Protein AF-A0A938CXL5-F1 (afdb_monomer)

Solvent-accessible surface area (backbone atoms only — not comparable to full-atom values): 7280 Å² total; per-residue (Å²): 131,81,61,78,85,76,65,72,59,97,60,54,90,70,43,55,80,83,65,56,67,94,61,81,55,98,81,56,63,48,76,47,76,50,76,67,51,5,21,14,41,40,36,38,56,79,85,39,66,67,54,51,52,34,50,18,67,70,42,59,32,63,78,46,82,56,85,83,32,70,27,75,25,84,62,32,38,36,35,35,74,50,91,42,31,32,41,38,37,23,76,87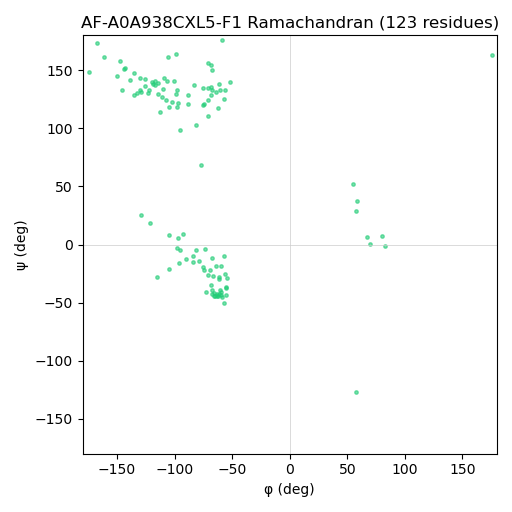,33,54,48,54,14,68,58,43,35,60,52,41,59,95,52,85,48,49,42,40,71,38,43,88,77,58,83,51,73,47,76,52,106

Secondary structure (DSSP, 8-state):
---TTS---TTGGG-HHHH--SS--TT--EEEEE---EEEEEE--TT-HHHHHHHHHHHSSPPP-STT-EEEETTEEEEEEETTEEEEEETTS--SHHHHHHHTTTSS-EEEE-TTT--EEEEE-

pLDDT: mean 91.62, std 9.17, range [53.41, 98.81]

Mean predicted aligned error: 4.8 Å

Nearest PDB structures (foldseek):
  2gah-assembly1_C  TM=8.496E-01  e=1.980E-08  Stenotrophomonas maltophilia
  3ad8-assembly1_C  TM=8.393E-01  e=3.461E-08  Corynebacterium sp. U-96
  3k8j-assembly1_A-2  TM=4.576E-01  e=1.994E+00  Treponema pallidum

Radius of gyration: 17.0 Å; Cα contacts (8 Å, |Δi|>4): 235; chains: 1; bounding box: 39×22×52 Å

Structure (mmCIF, N/CA/C/O backbone):
data_AF-A0A938CXL5-F1
#
_entry.id   AF-A0A938CXL5-F1
#
loop_
_atom_site.group_PDB
_atom_site.id
_atom_site.type_symbol
_atom_site.label_atom_id
_atom_site.label_alt_id
_atom_site.label_comp_id
_atom_site.label_asym_id
_atom_site.label_entity_id
_atom_site.label_seq_id
_atom_site.pdbx_PDB_ins_code
_atom_site.Cartn_x
_atom_site.Cartn_y
_atom_s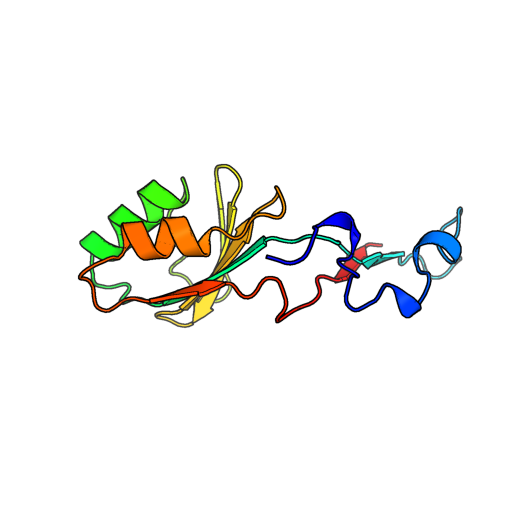ite.Cartn_z
_atom_site.occupancy
_atom_site.B_iso_or_equiv
_atom_site.auth_seq_id
_atom_site.auth_comp_id
_atom_site.auth_asym_id
_atom_site.auth_atom_id
_atom_site.pdbx_PDB_model_num
ATOM 1 N N . MET A 1 1 ? 18.037 11.661 8.132 1.00 53.41 1 MET A N 1
ATOM 2 C CA . MET A 1 1 ? 17.321 11.097 6.968 1.00 53.41 1 MET A CA 1
ATOM 3 C C . MET A 1 1 ? 18.278 11.157 5.797 1.00 53.41 1 MET A C 1
ATOM 5 O O . MET A 1 1 ? 18.948 12.172 5.695 1.00 53.41 1 MET A O 1
ATOM 9 N N . ALA A 1 2 ? 18.401 10.102 4.992 1.00 57.12 2 ALA A N 1
ATOM 10 C CA . ALA A 1 2 ? 19.292 10.131 3.831 1.00 57.12 2 ALA A CA 1
ATOM 11 C C . ALA A 1 2 ? 18.848 11.227 2.849 1.00 57.12 2 ALA A C 1
ATOM 13 O O . ALA A 1 2 ? 17.648 11.393 2.612 1.00 57.12 2 ALA A O 1
ATOM 14 N N . GLU A 1 3 ? 19.796 11.980 2.294 1.00 74.38 3 GLU A N 1
ATOM 15 C CA . GLU A 1 3 ? 19.524 12.975 1.263 1.00 74.38 3 GLU A CA 1
ATOM 16 C C . GLU A 1 3 ? 18.825 12.298 0.079 1.00 74.38 3 GLU A C 1
ATOM 18 O O . GLU A 1 3 ? 19.335 11.336 -0.493 1.00 74.38 3 GLU A O 1
ATOM 23 N N . GLY A 1 4 ? 17.651 12.801 -0.320 1.00 68.50 4 GLY A N 1
ATOM 24 C CA . GLY A 1 4 ? 16.816 12.153 -1.339 1.00 68.50 4 GLY A CA 1
ATOM 25 C C . GLY A 1 4 ? 17.486 11.982 -2.710 1.00 68.50 4 GLY A C 1
ATOM 26 O O . GLY A 1 4 ? 17.040 11.147 -3.492 1.00 68.50 4 GLY A O 1
ATOM 27 N N . TYR A 1 5 ? 18.557 12.735 -2.982 1.00 76.06 5 TYR A N 1
ATOM 28 C CA . TYR A 1 5 ? 19.390 12.607 -4.182 1.00 76.06 5 TYR A CA 1
ATOM 29 C C . TYR A 1 5 ? 20.320 11.378 -4.156 1.00 76.06 5 TYR A C 1
ATOM 31 O O . TYR A 1 5 ? 20.730 10.896 -5.205 1.00 76.06 5 TYR A O 1
ATOM 39 N N . LEU A 1 6 ? 20.631 10.834 -2.974 1.00 85.00 6 LEU A N 1
ATOM 40 C CA . LEU A 1 6 ? 21.439 9.619 -2.825 1.00 85.00 6 LEU A CA 1
ATOM 41 C C . LEU A 1 6 ? 20.612 8.333 -2.960 1.00 85.00 6 LEU A C 1
ATOM 43 O O . LEU A 1 6 ? 21.181 7.244 -3.030 1.00 85.00 6 LEU A O 1
ATOM 47 N N . ARG A 1 7 ? 19.276 8.433 -2.985 1.00 83.81 7 ARG A N 1
ATOM 48 C CA . ARG A 1 7 ? 18.397 7.265 -3.097 1.00 83.81 7 ARG A CA 1
ATOM 49 C C . ARG A 1 7 ? 18.542 6.642 -4.487 1.00 83.81 7 ARG A C 1
ATOM 51 O O . ARG A 1 7 ? 18.550 7.346 -5.493 1.00 83.81 7 ARG A O 1
ATOM 58 N N . GLN A 1 8 ? 18.638 5.321 -4.528 1.00 87.25 8 GLN A N 1
ATOM 59 C CA . GLN A 1 8 ? 18.672 4.533 -5.757 1.00 87.25 8 GLN A CA 1
ATOM 60 C C . GLN A 1 8 ? 17.462 3.604 -5.762 1.00 87.25 8 GLN A C 1
ATOM 62 O O . GLN A 1 8 ? 17.127 3.034 -4.722 1.00 87.25 8 GLN A O 1
ATOM 67 N N . SER A 1 9 ? 16.811 3.459 -6.915 1.00 87.62 9 SER A N 1
ATOM 68 C CA . SER A 1 9 ? 15.749 2.469 -7.065 1.00 87.62 9 SER A CA 1
ATOM 69 C C . SER A 1 9 ? 16.333 1.047 -7.002 1.00 87.62 9 SER A C 1
ATOM 71 O O . SER A 1 9 ? 17.509 0.849 -7.338 1.00 87.62 9 SER A O 1
ATOM 73 N N . PRO A 1 10 ? 15.546 0.027 -6.606 1.00 88.75 10 PRO A N 1
ATOM 74 C CA . PRO A 1 10 ? 16.015 -1.358 -6.575 1.00 88.75 10 PRO A CA 1
ATOM 75 C C . PRO A 1 10 ? 16.554 -1.866 -7.922 1.00 88.75 10 PRO A C 1
ATOM 77 O O . PRO A 1 10 ? 17.385 -2.774 -7.939 1.00 88.75 10 PRO A O 1
ATOM 80 N N . LEU A 1 11 ? 16.110 -1.288 -9.047 1.00 90.69 11 LEU A N 1
ATOM 81 C CA . LEU A 1 11 ? 16.549 -1.666 -10.395 1.00 90.69 11 LEU A CA 1
ATOM 82 C C . LEU A 1 11 ? 17.516 -0.662 -11.041 1.00 90.69 11 LEU A C 1
ATOM 84 O O . LEU A 1 11 ? 17.869 -0.834 -12.211 1.00 90.69 11 LEU A O 1
ATOM 88 N N . ALA A 1 12 ? 18.004 0.341 -10.302 1.00 89.56 12 ALA A N 1
ATOM 89 C CA . ALA A 1 12 ? 18.889 1.379 -10.836 1.00 89.56 12 ALA A CA 1
ATOM 90 C C . ALA A 1 12 ? 20.147 0.803 -11.516 1.00 89.56 12 ALA A C 1
ATOM 92 O O . ALA A 1 12 ? 20.562 1.275 -12.577 1.00 89.56 12 ALA A O 1
ATOM 93 N N . SER A 1 13 ? 20.709 -0.280 -10.967 1.00 90.62 13 SER A N 1
ATOM 94 C CA . SER A 1 13 ? 21.901 -0.956 -11.503 1.00 90.62 13 SER A CA 1
ATOM 95 C C . SER A 1 13 ? 21.698 -1.584 -12.887 1.00 90.62 13 SER A C 1
ATOM 97 O O . SER A 1 13 ? 22.672 -1.844 -13.594 1.00 90.62 13 SER A O 1
ATOM 99 N N . LEU A 1 14 ? 20.451 -1.806 -13.312 1.00 89.31 14 LEU A N 1
ATOM 100 C CA . LEU A 1 14 ? 20.143 -2.349 -14.634 1.00 89.31 14 LEU A CA 1
ATOM 101 C C . LEU A 1 14 ? 20.224 -1.291 -15.741 1.00 89.31 14 LEU A C 1
ATOM 103 O O . LEU A 1 14 ? 20.238 -1.656 -16.919 1.00 89.31 14 LEU A O 1
ATOM 107 N N . GLY A 1 15 ? 20.270 0.001 -15.393 1.00 87.06 15 GLY A N 1
ATOM 108 C CA . GLY A 1 15 ? 20.338 1.092 -16.366 1.00 87.06 15 GLY A CA 1
ATOM 109 C C . GLY A 1 15 ? 19.160 1.083 -17.343 1.00 87.06 15 GLY A C 1
ATOM 110 O O . GLY A 1 15 ? 19.350 1.335 -18.531 1.00 87.06 15 GLY A O 1
ATOM 111 N N . LEU A 1 16 ? 17.951 0.748 -16.866 1.00 85.25 16 LEU A N 1
ATOM 112 C CA . LEU A 1 16 ? 16.778 0.506 -17.719 1.00 85.25 16 LEU A CA 1
ATOM 113 C C . LEU A 1 16 ? 16.461 1.686 -18.645 1.00 85.25 16 LEU A C 1
ATOM 115 O O . LEU A 1 16 ? 16.124 1.464 -19.802 1.00 85.25 16 LEU A O 1
ATOM 119 N N . ALA A 1 17 ? 16.648 2.925 -18.184 1.00 80.19 17 ALA A N 1
ATOM 120 C CA . ALA A 1 17 ? 16.468 4.118 -19.012 1.00 80.19 17 ALA A CA 1
ATOM 121 C C . ALA A 1 17 ? 17.412 4.149 -20.230 1.00 80.19 17 ALA A C 1
ATOM 123 O O . ALA A 1 17 ? 16.988 4.506 -21.323 1.00 80.19 17 ALA A O 1
ATOM 124 N N . ALA A 1 18 ? 18.668 3.718 -20.070 1.00 81.56 18 ALA A N 1
ATOM 125 C CA . ALA A 1 18 ? 19.6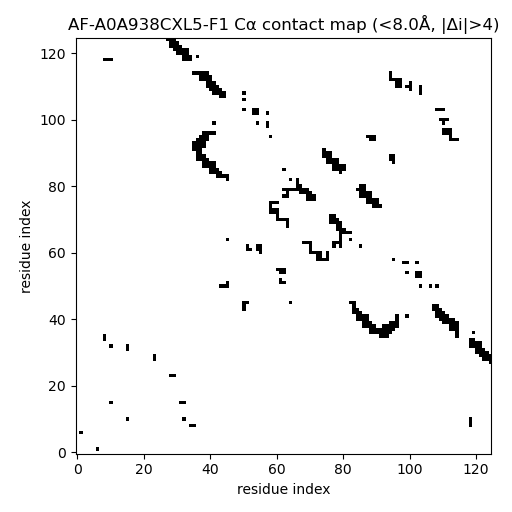36 3.631 -21.167 1.00 81.56 18 ALA A CA 1
ATOM 126 C C . ALA A 1 18 ? 19.375 2.434 -22.100 1.00 81.56 18 ALA A C 1
ATOM 128 O O . ALA A 1 18 ? 19.858 2.411 -23.228 1.00 81.56 18 ALA A O 1
ATOM 129 N N . ARG A 1 19 ? 18.623 1.432 -21.627 1.00 80.06 19 ARG A N 1
ATOM 130 C CA . ARG A 1 19 ? 18.214 0.248 -22.399 1.00 80.06 19 ARG A CA 1
ATOM 131 C C . ARG A 1 19 ? 16.825 0.385 -23.021 1.00 80.06 19 ARG A C 1
ATOM 133 O O . ARG A 1 19 ? 16.396 -0.527 -23.724 1.00 80.06 19 ARG A O 1
ATOM 140 N N . ALA A 1 20 ? 16.112 1.474 -22.742 1.00 77.56 20 ALA A N 1
ATOM 141 C CA . ALA A 1 20 ? 14.789 1.708 -23.290 1.00 77.56 20 ALA A CA 1
ATOM 142 C C . ALA A 1 20 ? 14.891 1.803 -24.819 1.00 77.56 20 ALA A C 1
ATOM 144 O O . ALA A 1 20 ? 15.564 2.682 -25.356 1.00 77.56 20 ALA A O 1
ATOM 145 N N . ALA A 1 21 ? 14.243 0.876 -25.522 1.00 71.12 21 ALA A N 1
ATOM 146 C CA . ALA A 1 21 ? 14.158 0.936 -26.973 1.00 71.12 21 ALA A CA 1
ATOM 147 C C . ALA A 1 21 ? 13.227 2.088 -27.383 1.00 71.12 21 ALA A C 1
ATOM 149 O O . ALA A 1 21 ? 12.140 2.239 -26.822 1.00 71.12 21 ALA A O 1
ATOM 150 N N . ALA A 1 22 ? 13.648 2.888 -28.367 1.00 67.44 22 ALA A N 1
ATOM 151 C CA . ALA A 1 22 ? 12.823 3.960 -28.929 1.00 67.44 22 ALA A CA 1
ATOM 152 C C . ALA A 1 22 ? 11.593 3.415 -29.682 1.00 67.44 22 ALA A C 1
ATOM 154 O O . ALA A 1 22 ? 10.559 4.077 -29.733 1.00 67.44 22 ALA A O 1
ATOM 155 N N . GLU A 1 23 ? 11.693 2.195 -30.217 1.00 67.56 23 GLU A N 1
ATOM 156 C CA . GLU A 1 23 ? 10.613 1.492 -30.907 1.00 67.56 23 GLU A CA 1
ATOM 157 C C . GLU A 1 23 ? 10.281 0.175 -30.199 1.00 67.56 23 GLU A C 1
ATOM 159 O O . GLU A 1 23 ? 11.165 -0.556 -29.742 1.00 67.56 23 GLU A O 1
ATOM 164 N N . VAL A 1 24 ? 8.985 -0.141 -30.115 1.00 68.81 24 VAL A N 1
ATOM 165 C CA . VAL A 1 24 ? 8.517 -1.442 -29.632 1.00 68.81 24 VAL A CA 1
ATOM 166 C C . VAL A 1 24 ? 8.853 -2.464 -30.710 1.00 68.81 24 VAL A C 1
ATOM 168 O O . VAL A 1 24 ? 8.278 -2.437 -31.795 1.00 68.81 24 VAL A O 1
ATOM 171 N N . GLY A 1 25 ? 9.812 -3.344 -30.424 1.00 70.25 25 GLY A N 1
ATOM 172 C CA . GLY A 1 25 ? 10.142 -4.450 -31.320 1.00 70.25 25 GLY A CA 1
ATOM 173 C C . GLY A 1 25 ? 8.941 -5.371 -31.568 1.00 70.25 25 GLY A C 1
ATOM 174 O O . GLY A 1 25 ? 7.886 -5.246 -30.946 1.00 70.25 25 GLY A O 1
ATOM 175 N N . SER A 1 26 ? 9.117 -6.369 -32.432 1.00 82.38 26 SER A N 1
ATOM 176 C CA . SER A 1 26 ? 8.059 -7.314 -32.839 1.00 82.38 26 SER A CA 1
ATOM 177 C C . SER A 1 26 ? 7.390 -8.098 -31.697 1.00 82.38 26 SER A C 1
ATOM 179 O O . SER A 1 26 ? 6.372 -8.743 -31.925 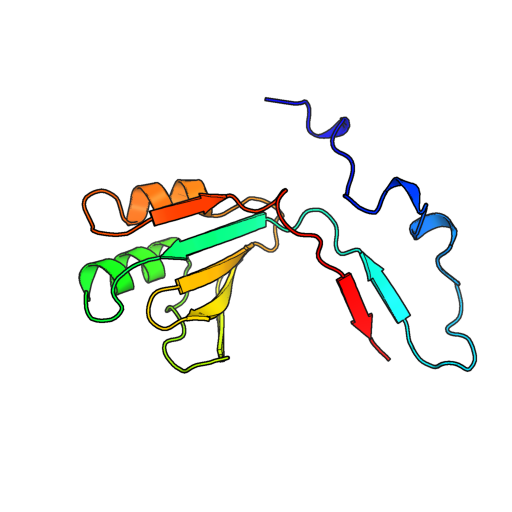1.00 82.38 26 SER A O 1
ATOM 181 N N . ALA A 1 27 ? 7.924 -8.038 -30.474 1.00 84.31 27 ALA A N 1
ATOM 182 C CA . ALA A 1 27 ? 7.325 -8.624 -29.279 1.00 84.31 27 ALA A CA 1
ATOM 183 C C . ALA A 1 27 ? 6.035 -7.921 -28.805 1.00 84.31 27 ALA A C 1
ATOM 185 O O . ALA A 1 27 ? 5.275 -8.531 -28.061 1.00 84.31 27 ALA A O 1
ATOM 186 N N . GLY A 1 28 ? 5.796 -6.653 -29.171 1.00 87.31 28 GLY A N 1
ATOM 187 C CA . GLY A 1 28 ? 4.577 -5.915 -28.796 1.00 87.31 28 GLY A CA 1
ATOM 188 C C . GLY A 1 28 ? 4.446 -5.544 -27.310 1.00 87.31 28 GLY A C 1
ATOM 189 O O . GLY A 1 28 ? 3.470 -4.915 -26.928 1.00 87.31 28 GLY A O 1
ATOM 190 N N . VAL A 1 29 ? 5.423 -5.888 -26.467 1.00 88.25 29 VAL A N 1
ATOM 191 C CA . VAL A 1 29 ? 5.387 -5.671 -25.013 1.00 88.25 29 VAL A CA 1
ATOM 192 C C . VAL A 1 29 ? 6.456 -4.666 -24.586 1.00 88.25 29 VAL A C 1
ATOM 194 O O . VAL A 1 29 ? 7.599 -4.711 -25.040 1.00 88.25 29 VAL A O 1
ATOM 197 N N . ARG A 1 30 ? 6.089 -3.776 -23.665 1.00 86.44 30 ARG A N 1
ATOM 198 C CA . ARG A 1 30 ? 6.945 -2.802 -22.982 1.00 86.44 30 ARG A CA 1
ATOM 199 C C . ARG A 1 30 ? 6.971 -3.096 -21.490 1.00 86.44 30 ARG A C 1
ATOM 201 O O . ARG A 1 30 ? 5.929 -3.328 -20.882 1.00 86.44 30 ARG A O 1
ATOM 208 N N . MET A 1 31 ? 8.157 -3.021 -20.901 1.00 88.38 31 MET A N 1
ATOM 209 C CA . MET A 1 31 ? 8.382 -3.188 -19.468 1.00 88.38 31 MET A CA 1
ATOM 210 C C . MET A 1 31 ? 9.224 -2.025 -18.948 1.00 88.38 31 MET A C 1
ATOM 212 O O . MET A 1 31 ? 10.127 -1.557 -19.640 1.00 88.38 31 MET A O 1
ATOM 216 N N . GLY A 1 32 ? 8.949 -1.568 -17.732 1.00 88.50 32 GLY A N 1
ATOM 217 C CA . GLY A 1 32 ? 9.716 -0.498 -17.100 1.00 88.50 32 GLY A CA 1
ATOM 218 C C . GLY A 1 32 ? 9.528 -0.467 -15.592 1.00 88.50 32 GLY A C 1
ATOM 219 O O . GLY A 1 32 ? 8.564 -1.021 -15.070 1.00 88.50 32 GLY A O 1
ATOM 220 N N . GLU A 1 33 ? 10.436 0.194 -14.887 1.00 90.19 33 GLU A N 1
ATOM 221 C CA . GLU A 1 33 ? 10.270 0.480 -13.463 1.00 90.19 33 GLU A CA 1
ATOM 222 C C . GLU A 1 33 ? 9.412 1.737 -13.287 1.00 90.19 33 GLU A C 1
ATOM 224 O O . GLU A 1 33 ? 9.603 2.735 -13.985 1.00 90.19 33 GLU A O 1
ATOM 229 N N . ARG A 1 34 ? 8.476 1.704 -12.337 1.00 88.44 34 ARG A N 1
ATOM 230 C CA . ARG A 1 34 ? 7.856 2.915 -11.803 1.00 88.44 34 ARG A CA 1
ATOM 231 C C . ARG A 1 34 ? 8.609 3.289 -10.535 1.00 88.44 34 ARG A C 1
ATOM 233 O O . ARG A 1 34 ? 8.363 2.722 -9.473 1.00 88.44 34 ARG A O 1
ATOM 240 N N . ASP A 1 35 ? 9.533 4.226 -10.677 1.00 81.62 35 ASP A N 1
ATOM 241 C CA . ASP A 1 35 ? 10.328 4.709 -9.555 1.00 81.62 35 ASP A CA 1
ATOM 242 C C . ASP A 1 35 ? 9.473 5.549 -8.586 1.00 81.62 35 ASP A C 1
ATOM 244 O O . ASP A 1 35 ? 8.442 6.116 -8.963 1.00 81.62 35 ASP A O 1
ATOM 248 N N . ARG A 1 36 ? 9.921 5.627 -7.329 1.00 80.88 36 ARG A N 1
ATOM 249 C CA . ARG A 1 36 ? 9.379 6.491 -6.271 1.00 80.88 36 ARG A CA 1
ATOM 250 C C . ARG A 1 36 ? 7.882 6.306 -6.034 1.00 80.88 36 ARG A C 1
ATOM 252 O O . ARG A 1 36 ? 7.134 7.276 -6.019 1.00 80.88 36 ARG A O 1
ATOM 259 N N . VAL A 1 37 ? 7.425 5.074 -5.828 1.00 87.75 37 VAL A N 1
ATOM 260 C CA . VAL A 1 37 ? 6.048 4.834 -5.372 1.00 87.75 37 VAL A CA 1
ATOM 261 C C . VAL A 1 37 ? 6.016 4.866 -3.847 1.00 87.75 37 VAL A C 1
ATOM 263 O O . VAL A 1 37 ? 6.692 4.073 -3.196 1.00 87.75 37 VAL A O 1
ATOM 266 N N . GLY A 1 38 ? 5.216 5.767 -3.275 1.00 94.00 38 GLY A N 1
ATOM 267 C CA . GLY A 1 38 ? 4.973 5.794 -1.837 1.00 94.00 38 GLY A CA 1
ATOM 268 C C . GLY A 1 38 ? 4.046 4.642 -1.478 1.00 94.00 38 GLY A C 1
ATOM 269 O O . GLY A 1 38 ? 2.943 4.572 -2.015 1.00 94.00 38 GLY A O 1
ATOM 270 N N . LEU A 1 39 ? 4.482 3.734 -0.609 1.00 96.94 39 LEU A N 1
ATOM 271 C CA . LEU A 1 39 ? 3.707 2.557 -0.222 1.00 96.94 39 LEU A CA 1
ATOM 272 C C . LEU A 1 39 ? 3.485 2.530 1.285 1.00 96.94 39 LEU A C 1
ATOM 274 O O . LEU A 1 39 ? 4.427 2.673 2.063 1.00 96.94 39 LEU A O 1
ATOM 278 N N . ALA A 1 40 ? 2.248 2.282 1.698 1.00 98.12 40 ALA A N 1
ATOM 279 C CA . ALA A 1 40 ? 1.895 2.033 3.087 1.00 98.12 40 ALA A CA 1
ATOM 280 C C . ALA A 1 40 ? 1.055 0.761 3.196 1.00 98.12 40 ALA A C 1
ATOM 282 O O . ALA A 1 40 ? 0.098 0.578 2.447 1.00 98.12 40 ALA A O 1
ATOM 283 N N . ASN A 1 41 ? 1.386 -0.116 4.137 1.00 98.62 41 ASN A N 1
ATOM 284 C CA . ASN A 1 41 ? 0.479 -1.179 4.553 1.00 98.62 41 ASN A CA 1
ATOM 285 C C . ASN A 1 41 ? -0.405 -0.656 5.675 1.00 98.62 41 ASN A C 1
ATOM 287 O O . ASN A 1 41 ? 0.107 -0.093 6.640 1.00 98.62 41 ASN A O 1
ATOM 291 N N . LEU A 1 42 ? -1.712 -0.832 5.526 1.00 98.81 42 LEU A N 1
ATOM 292 C CA . LEU A 1 42 ? -2.707 -0.513 6.535 1.00 98.81 42 LEU A CA 1
ATOM 293 C C . LEU A 1 42 ? -3.355 -1.818 6.989 1.00 98.81 42 LEU A C 1
ATOM 295 O O . LEU A 1 42 ? -3.815 -2.593 6.151 1.00 98.81 42 LEU A O 1
ATOM 299 N N . ARG A 1 43 ? -3.423 -2.042 8.300 1.00 98.81 43 ARG A N 1
ATOM 300 C CA . ARG A 1 43 ? -4.168 -3.155 8.900 1.00 98.81 43 ARG A CA 1
ATOM 301 C C . ARG A 1 43 ? -5.152 -2.629 9.930 1.00 98.81 43 ARG A C 1
ATOM 303 O O . ARG A 1 43 ? -4.823 -1.694 10.658 1.00 98.81 43 ARG A O 1
ATOM 310 N N . GLY A 1 44 ? -6.327 -3.239 9.999 1.00 98.62 44 GLY A N 1
ATOM 311 C CA . GLY A 1 44 ? -7.390 -2.877 10.936 1.00 98.62 44 GLY A CA 1
ATOM 312 C C . GLY A 1 44 ? -8.654 -3.698 10.695 1.00 98.62 44 GLY A C 1
ATOM 313 O O . GLY A 1 44 ? -8.791 -4.337 9.652 1.00 98.62 44 GLY A O 1
ATOM 314 N N . ASP A 1 45 ? -9.553 -3.718 11.674 1.00 98.31 45 ASP A N 1
ATOM 315 C CA . ASP A 1 45 ? -10.790 -4.500 11.608 1.00 98.31 45 ASP A CA 1
ATOM 316 C C . ASP A 1 45 ? -11.820 -3.832 10.669 1.00 98.31 45 ASP A C 1
ATOM 318 O O . ASP A 1 45 ? -12.234 -2.702 10.937 1.00 98.31 45 ASP A O 1
ATOM 322 N N . PRO A 1 46 ? -12.274 -4.492 9.584 1.00 97.56 46 PRO A N 1
ATOM 323 C CA . PRO A 1 46 ? -13.309 -3.945 8.704 1.00 97.56 46 PRO A CA 1
ATOM 324 C C . PRO A 1 46 ? -14.695 -3.835 9.365 1.00 97.56 46 PRO A C 1
ATOM 326 O O . PRO A 1 46 ? -15.584 -3.217 8.782 1.00 97.56 46 PRO A O 1
ATOM 329 N N . ALA A 1 47 ? -14.915 -4.431 10.541 1.00 98.06 47 ALA A N 1
ATOM 330 C CA . ALA A 1 47 ? -16.137 -4.249 11.322 1.00 98.06 47 ALA A CA 1
ATOM 331 C C . ALA A 1 47 ? -16.101 -2.988 12.210 1.00 98.06 47 ALA A C 1
ATOM 333 O O . ALA A 1 47 ? -17.150 -2.542 12.682 1.00 98.06 47 ALA A O 1
ATOM 334 N N . ASP A 1 48 ? -14.926 -2.385 12.423 1.00 98.50 48 ASP A N 1
ATOM 335 C CA . ASP A 1 48 ? -14.783 -1.140 13.177 1.00 98.50 48 ASP A CA 1
ATOM 336 C C . ASP A 1 48 ? -15.104 0.069 12.280 1.00 98.50 48 ASP A C 1
ATOM 338 O O . ASP A 1 48 ? -14.301 0.530 11.463 1.00 98.50 48 ASP A O 1
ATOM 342 N N . THR A 1 49 ? -16.303 0.628 12.458 1.00 98.19 49 THR A N 1
ATOM 343 C CA . THR A 1 49 ? -16.765 1.796 11.697 1.00 98.19 49 THR A CA 1
ATOM 344 C C . THR A 1 49 ? -15.903 3.040 11.914 1.00 98.19 49 THR A C 1
ATOM 346 O O . THR A 1 49 ? -15.795 3.868 11.009 1.00 98.19 49 THR A O 1
ATOM 349 N N . LEU A 1 50 ? -15.280 3.193 13.091 1.00 98.50 50 LEU A N 1
ATOM 350 C CA . LEU A 1 50 ? -14.410 4.332 13.382 1.00 98.50 50 LEU A CA 1
ATOM 351 C C . LEU A 1 50 ? -13.084 4.201 12.627 1.00 98.50 50 LEU A C 1
ATOM 353 O O . LEU A 1 50 ? -12.612 5.189 12.064 1.00 98.50 50 LEU A O 1
ATOM 357 N N . PHE A 1 51 ? -12.517 2.994 12.559 1.00 98.69 51 PHE A N 1
ATOM 358 C CA . PHE A 1 51 ? -11.352 2.709 11.718 1.00 98.69 51 PHE A CA 1
ATOM 359 C C . PHE A 1 51 ? -11.632 3.039 10.247 1.00 98.69 51 PHE A C 1
ATOM 361 O O . PHE A 1 51 ? -10.870 3.796 9.638 1.00 98.69 51 PHE A O 1
ATOM 368 N N . LEU A 1 52 ? -12.746 2.539 9.697 1.00 98.56 52 LEU A N 1
ATOM 369 C CA . LEU A 1 52 ? -13.121 2.778 8.300 1.00 98.56 52 LEU A CA 1
ATOM 370 C C . LEU A 1 52 ? -13.282 4.270 7.989 1.00 98.56 52 LEU A C 1
ATOM 372 O O . LEU A 1 52 ? -12.762 4.747 6.979 1.00 98.56 52 LEU A O 1
ATOM 376 N N . GLU A 1 53 ? -13.967 5.018 8.855 1.00 98.62 53 GLU A N 1
ATOM 377 C CA . GLU A 1 53 ? -14.200 6.446 8.638 1.00 98.62 53 GLU A CA 1
ATOM 378 C C . GLU A 1 53 ? -12.900 7.257 8.720 1.00 98.62 53 GLU A C 1
ATOM 380 O O . GLU A 1 53 ? -12.646 8.102 7.861 1.00 98.62 53 GLU A O 1
ATOM 385 N N . ARG A 1 54 ? -12.026 6.973 9.694 1.00 98.50 54 ARG A N 1
ATOM 386 C CA . ARG A 1 54 ? -10.737 7.673 9.813 1.00 98.50 54 ARG A CA 1
ATOM 387 C C . ARG A 1 54 ? -9.785 7.341 8.666 1.00 98.50 54 ARG A C 1
ATOM 389 O O . ARG A 1 54 ? -9.121 8.241 8.151 1.00 98.50 54 ARG A O 1
ATOM 396 N N . ALA A 1 55 ? -9.748 6.084 8.223 1.00 98.00 55 ALA A N 1
ATOM 397 C CA . ALA A 1 55 ? -8.991 5.690 7.038 1.00 98.00 55 ALA A CA 1
ATOM 398 C C . ALA A 1 55 ? -9.519 6.406 5.785 1.00 98.00 55 ALA A C 1
ATOM 400 O O . ALA A 1 55 ? -8.734 6.960 5.018 1.00 98.00 55 ALA A O 1
ATOM 401 N N . ARG A 1 56 ? -10.846 6.480 5.613 1.00 97.81 56 ARG A N 1
ATOM 402 C CA . ARG A 1 56 ? -11.483 7.200 4.502 1.00 97.81 56 ARG A CA 1
ATOM 403 C C . ARG A 1 56 ? -11.129 8.685 4.496 1.00 97.81 56 ARG A C 1
ATOM 405 O O . ARG A 1 56 ? -10.833 9.228 3.436 1.00 97.81 56 ARG A O 1
ATOM 412 N N . GLN A 1 57 ? -11.144 9.340 5.656 1.00 97.12 57 GLN A N 1
ATOM 413 C CA . GLN A 1 57 ? -10.765 10.750 5.783 1.00 97.12 57 GLN A CA 1
ATOM 414 C C . GLN A 1 57 ? -9.295 10.983 5.417 1.00 97.12 57 GLN A C 1
ATOM 416 O O . GLN A 1 57 ? -8.998 11.928 4.691 1.00 97.12 57 GLN A O 1
ATOM 421 N N . ALA A 1 58 ? -8.392 10.109 5.871 1.00 96.38 58 ALA A N 1
ATOM 422 C CA . ALA A 1 58 ? -6.968 10.210 5.561 1.00 96.38 58 ALA A CA 1
ATOM 423 C C . ALA A 1 58 ? -6.656 9.937 4.079 1.00 96.38 58 ALA A C 1
ATOM 425 O O . ALA A 1 58 ? -5.753 10.552 3.523 1.00 96.38 58 ALA A O 1
ATOM 426 N N . LEU A 1 59 ? -7.394 9.020 3.444 1.00 96.31 59 LEU A N 1
ATOM 427 C CA . LEU A 1 59 ? -7.133 8.564 2.074 1.00 96.31 59 LEU A CA 1
ATOM 428 C C . LEU A 1 59 ? -7.962 9.287 1.008 1.00 96.31 59 LEU A C 1
ATOM 430 O O . LEU A 1 59 ? -7.681 9.155 -0.179 1.00 96.31 59 LEU A O 1
ATOM 434 N N . GLY A 1 60 ? -9.028 9.990 1.389 1.00 95.69 60 GLY A N 1
ATOM 435 C CA . GLY A 1 60 ? -9.981 10.574 0.441 1.00 95.69 60 GLY A CA 1
ATOM 436 C C . GLY A 1 60 ? -10.810 9.544 -0.343 1.00 95.69 60 GLY A C 1
ATOM 437 O O . GLY A 1 60 ? -11.573 9.925 -1.226 1.00 95.69 60 GLY A O 1
ATOM 438 N N . THR A 1 61 ? -10.696 8.252 -0.023 1.00 96.25 61 THR A N 1
ATOM 439 C CA . THR A 1 61 ? -11.479 7.153 -0.603 1.00 96.25 61 THR A CA 1
ATOM 440 C C . THR A 1 61 ? -11.773 6.098 0.455 1.00 96.25 61 THR A C 1
ATOM 442 O O . THR A 1 61 ? -11.000 5.917 1.394 1.00 96.25 61 THR A O 1
ATOM 445 N N . ALA A 1 62 ? -12.890 5.385 0.311 1.00 97.56 62 ALA A N 1
ATOM 446 C CA . ALA A 1 62 ? -13.194 4.246 1.169 1.00 97.56 62 ALA A CA 1
ATOM 447 C C . ALA A 1 62 ? -12.213 3.090 0.914 1.00 97.56 62 ALA A C 1
ATOM 449 O O . ALA A 1 62 ? -11.727 2.912 -0.208 1.00 97.56 62 ALA A O 1
ATOM 450 N N . LEU A 1 63 ? -11.951 2.290 1.952 1.00 98.38 63 LEU A N 1
ATOM 451 C CA . LEU A 1 63 ? -11.210 1.042 1.799 1.00 98.38 63 LEU A CA 1
ATOM 452 C C . LEU A 1 63 ? -12.057 0.046 0.986 1.00 98.38 63 LEU A C 1
ATOM 454 O O . LEU A 1 63 ? -13.238 -0.132 1.297 1.00 98.38 63 LEU A O 1
ATOM 458 N N . PRO A 1 64 ? -11.493 -0.623 -0.035 1.00 98.50 64 PRO A N 1
ATOM 459 C CA . PRO A 1 64 ? -12.189 -1.716 -0.699 1.00 98.50 64 PRO A CA 1
ATOM 460 C C . PRO A 1 64 ? -12.391 -2.860 0.298 1.00 98.50 64 PRO A C 1
ATOM 462 O O . PRO A 1 64 ? -11.440 -3.252 0.966 1.00 98.50 64 PRO A O 1
ATOM 465 N N . LEU A 1 65 ? -13.603 -3.404 0.412 1.00 98.12 65 LEU A N 1
ATOM 466 C CA . LEU A 1 65 ? -13.891 -4.532 1.317 1.00 98.12 65 LEU A CA 1
ATOM 467 C C . LEU A 1 65 ? -14.059 -5.864 0.577 1.00 98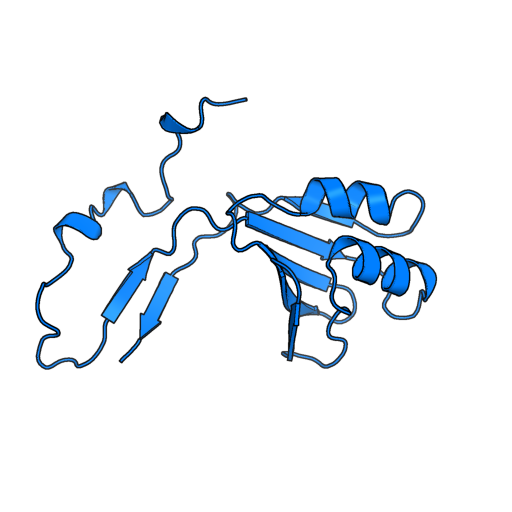.12 65 LEU A C 1
ATOM 469 O O . LEU A 1 65 ? -13.902 -6.930 1.169 1.00 98.12 65 LEU A O 1
ATOM 473 N N . ALA A 1 66 ? -14.360 -5.811 -0.721 1.00 98.31 66 ALA A N 1
ATOM 474 C CA . ALA A 1 66 ? -14.450 -7.000 -1.554 1.00 98.31 66 ALA A CA 1
ATOM 475 C C . ALA A 1 66 ? -13.039 -7.529 -1.883 1.00 98.31 66 ALA A C 1
ATOM 477 O O . ALA A 1 66 ? -12.177 -6.735 -2.281 1.00 98.31 66 ALA A O 1
ATOM 478 N N . PRO A 1 67 ? -12.794 -8.850 -1.777 1.00 98.56 67 PRO A N 1
ATOM 479 C CA . PRO A 1 67 ? -11.509 -9.442 -2.124 1.00 98.56 67 PRO A CA 1
ATOM 480 C C . PRO A 1 67 ? -11.018 -9.054 -3.519 1.00 98.56 67 PRO A C 1
ATOM 482 O O . PRO A 1 67 ? -11.796 -9.032 -4.471 1.00 98.56 67 PRO A O 1
ATOM 485 N N . ASN A 1 68 ? -9.713 -8.798 -3.640 1.00 97.88 68 ASN A N 1
ATOM 486 C CA . ASN A 1 68 ? -9.037 -8.469 -4.901 1.00 97.88 68 ASN A CA 1
ATOM 487 C C . ASN A 1 68 ? -9.602 -7.239 -5.636 1.00 97.88 68 ASN A C 1
ATOM 489 O O . ASN A 1 68 ? -9.524 -7.159 -6.862 1.00 97.88 68 ASN A O 1
ATOM 493 N N . THR A 1 69 ? -10.162 -6.272 -4.906 1.00 98.62 69 THR A N 1
ATOM 494 C CA . THR A 1 69 ? -10.615 -5.000 -5.485 1.00 98.62 69 THR A CA 1
ATOM 495 C C . THR A 1 69 ? -9.686 -3.842 -5.133 1.00 98.62 69 THR A C 1
ATOM 497 O O . THR A 1 69 ? -8.865 -3.918 -4.214 1.00 98.62 69 THR A O 1
ATOM 500 N N . VAL A 1 70 ? -9.796 -2.767 -5.913 1.00 98.44 70 VAL A N 1
ATOM 501 C CA . VAL A 1 70 ? -9.016 -1.539 -5.754 1.00 98.44 70 VAL A CA 1
ATOM 502 C C . VAL A 1 70 ? -9.981 -0.368 -5.647 1.00 98.44 70 VAL A C 1
ATOM 504 O O . VAL A 1 70 ? -10.939 -0.290 -6.414 1.00 98.44 70 VAL A O 1
ATOM 507 N N . ALA A 1 71 ? -9.716 0.541 -4.714 1.00 97.94 71 ALA A N 1
ATOM 508 C CA . ALA A 1 71 ? -10.377 1.838 -4.647 1.00 97.94 71 ALA A CA 1
ATOM 509 C C . ALA A 1 71 ? -9.389 2.942 -5.036 1.00 97.94 71 ALA A C 1
ATOM 511 O O . ALA A 1 71 ? -8.204 2.871 -4.704 1.00 97.94 71 ALA A O 1
ATOM 512 N N . GLU A 1 72 ? -9.872 3.968 -5.728 1.00 95.88 72 GLU A N 1
ATOM 513 C CA . GLU A 1 72 ? -9.062 5.102 -6.170 1.00 95.88 72 GLU A CA 1
ATOM 514 C C . GLU A 1 72 ? -9.743 6.405 -5.757 1.00 95.88 72 GLU A C 1
ATOM 516 O O . GLU A 1 72 ? -10.938 6.591 -5.991 1.00 95.88 72 GLU A O 1
ATOM 521 N N . GLY A 1 73 ? -8.983 7.313 -5.149 1.00 90.88 73 GLY A N 1
ATOM 522 C CA . GLY A 1 73 ? -9.468 8.645 -4.808 1.00 90.88 73 GLY A CA 1
ATOM 523 C C . GLY A 1 73 ? -8.364 9.531 -4.246 1.00 90.88 73 GLY A C 1
ATOM 524 O O . GLY A 1 73 ? -7.404 9.061 -3.634 1.00 90.88 73 GLY A O 1
ATOM 525 N N . GLY A 1 74 ? -8.480 10.835 -4.503 1.00 85.38 74 GLY A N 1
ATOM 526 C CA . GLY A 1 74 ? -7.418 11.790 -4.193 1.00 85.38 74 GLY A CA 1
ATOM 527 C C . GLY A 1 74 ? -6.104 11.412 -4.886 1.00 85.38 74 GLY A C 1
ATOM 528 O O . GLY A 1 74 ? -6.072 11.209 -6.098 1.00 85.38 74 GLY A O 1
ATOM 529 N N . ALA A 1 75 ? -5.026 11.306 -4.107 1.00 91.12 75 ALA A N 1
ATOM 530 C CA . ALA A 1 75 ? -3.699 10.899 -4.576 1.00 91.12 75 ALA A CA 1
ATOM 531 C C . ALA A 1 75 ? -3.397 9.403 -4.352 1.00 91.12 75 ALA A C 1
ATOM 533 O O . ALA A 1 75 ? -2.264 8.968 -4.583 1.00 91.12 75 ALA A O 1
ATOM 534 N N . HIS A 1 76 ? -4.380 8.622 -3.887 1.00 95.94 76 HIS A N 1
ATOM 535 C CA . HIS A 1 76 ? -4.168 7.262 -3.404 1.00 95.94 76 HIS A CA 1
ATOM 536 C C . HIS A 1 76 ? -4.906 6.214 -4.240 1.00 95.94 76 HIS A C 1
ATOM 538 O O . HIS A 1 76 ? -6.065 6.375 -4.629 1.00 95.94 76 HIS A O 1
ATOM 544 N N . ARG A 1 77 ? -4.229 5.085 -4.455 1.00 97.00 77 ARG A N 1
ATOM 545 C CA . ARG A 1 77 ? -4.839 3.818 -4.870 1.00 97.00 77 ARG A CA 1
ATOM 546 C C . ARG A 1 77 ? -4.735 2.848 -3.704 1.00 97.00 77 ARG A C 1
ATOM 548 O O . ARG A 1 77 ? -3.644 2.643 -3.177 1.00 97.00 77 ARG A O 1
ATOM 555 N N . VAL A 1 78 ? -5.848 2.256 -3.302 1.00 98.38 78 VAL A N 1
ATOM 556 C CA . VAL A 1 78 ? -5.924 1.337 -2.165 1.00 98.38 78 VAL A CA 1
ATOM 557 C C . VAL A 1 78 ? -6.238 -0.048 -2.696 1.00 98.38 78 VAL A C 1
ATOM 559 O O . VAL A 1 78 ? -7.311 -0.269 -3.248 1.00 98.38 78 VAL A O 1
ATOM 562 N N . LEU A 1 79 ? -5.299 -0.975 -2.553 1.00 98.56 79 LEU A N 1
ATOM 563 C CA . LEU A 1 79 ? -5.425 -2.353 -3.001 1.00 98.56 79 LEU A CA 1
ATOM 564 C C . LEU A 1 79 ? -5.823 -3.226 -1.812 1.00 98.56 79 LEU A C 1
ATOM 566 O O . LEU A 1 79 ? -5.172 -3.180 -0.766 1.00 98.56 79 LEU A O 1
ATOM 570 N N . TRP A 1 80 ? -6.860 -4.042 -1.976 1.00 98.75 80 TRP A N 1
ATOM 571 C CA . TRP A 1 80 ? -7.195 -5.085 -1.011 1.00 98.75 80 TRP A CA 1
ATOM 572 C C . TRP A 1 80 ? -6.124 -6.185 -1.024 1.00 98.75 80 TRP A C 1
ATOM 574 O O . TRP A 1 80 ? -5.802 -6.707 -2.092 1.00 98.75 80 TRP A O 1
ATOM 584 N N . LEU A 1 81 ? -5.588 -6.550 0.144 1.00 98.44 81 LEU A N 1
ATOM 585 C CA . LEU A 1 81 ? -4.638 -7.664 0.296 1.00 98.44 81 LEU A CA 1
ATOM 586 C C . LEU A 1 81 ? -5.193 -8.808 1.150 1.00 98.44 81 LEU A C 1
ATOM 588 O O . LEU A 1 81 ? -4.791 -9.958 0.981 1.00 98.44 81 LEU A O 1
ATOM 592 N N . GLY A 1 82 ? -6.099 -8.497 2.072 1.00 98.19 82 GLY A N 1
ATOM 593 C CA . GLY A 1 82 ? -6.710 -9.463 2.968 1.00 98.19 82 GLY A CA 1
ATOM 594 C C . GLY A 1 82 ? -7.914 -8.866 3.697 1.00 98.19 82 GLY A C 1
ATOM 595 O O . GLY A 1 82 ? -8.154 -7.663 3.599 1.00 98.19 82 GLY A O 1
ATOM 596 N N . PRO A 1 83 ? -8.666 -9.680 4.460 1.00 97.94 83 PRO A N 1
ATOM 597 C CA . PRO A 1 83 ? -9.872 -9.227 5.158 1.00 97.94 83 PRO A CA 1
ATOM 598 C C . PRO A 1 83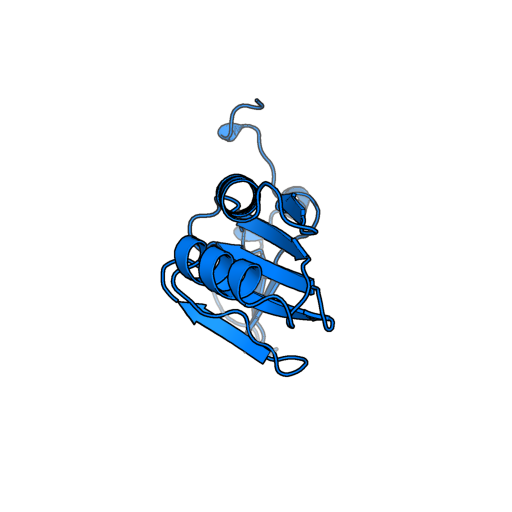 ? -9.656 -8.009 6.067 1.00 97.94 83 PRO A C 1
ATOM 600 O O . PRO A 1 83 ? -10.576 -7.230 6.270 1.00 97.94 83 PRO A O 1
ATOM 603 N N . ASN A 1 84 ? -8.445 -7.843 6.595 1.00 98.50 84 ASN A N 1
ATOM 604 C CA . ASN A 1 84 ? -8.046 -6.767 7.496 1.00 98.50 84 ASN A CA 1
ATOM 605 C C . ASN A 1 84 ? -6.756 -6.066 7.034 1.00 98.50 84 ASN A C 1
ATOM 607 O O . ASN A 1 84 ? -6.012 -5.551 7.871 1.00 98.50 84 ASN A O 1
ATOM 611 N N . GLU A 1 85 ? -6.442 -6.103 5.733 1.00 98.69 85 GLU A N 1
ATOM 612 C CA . GLU A 1 85 ? -5.154 -5.637 5.213 1.00 98.69 85 GLU A CA 1
ATOM 613 C C . GLU A 1 85 ? -5.249 -4.999 3.822 1.00 98.69 85 GLU A C 1
ATOM 615 O O . GLU A 1 85 ? -5.816 -5.568 2.884 1.00 98.69 85 GLU A O 1
ATOM 620 N N . TRP A 1 86 ? -4.615 -3.832 3.679 1.00 98.75 86 TRP A N 1
ATOM 621 C CA . TRP A 1 86 ? -4.592 -3.036 2.456 1.00 98.75 86 TRP A CA 1
ATOM 622 C C . TRP A 1 86 ? -3.190 -2.513 2.145 1.00 98.75 86 TRP A C 1
ATOM 624 O O . TRP A 1 86 ? -2.414 -2.182 3.043 1.00 98.75 86 TRP A O 1
ATOM 634 N N . LEU A 1 87 ? -2.886 -2.379 0.854 1.00 98.38 87 LEU A N 1
ATOM 635 C CA . LEU A 1 87 ? -1.729 -1.633 0.368 1.00 98.38 87 LEU A CA 1
ATOM 636 C C . LEU A 1 87 ? -2.200 -0.308 -0.216 1.00 98.38 87 LEU A C 1
ATOM 638 O O . LEU A 1 87 ? -2.937 -0.277 -1.197 1.00 98.38 87 LEU A O 1
ATOM 642 N N . VAL A 1 88 ? -1.741 0.786 0.368 1.00 98.12 88 VAL A N 1
ATOM 643 C CA . VAL A 1 88 ? -1.985 2.139 -0.117 1.00 98.12 88 VAL A CA 1
ATOM 644 C C . VAL A 1 88 ? -0.783 2.572 -0.943 1.00 98.12 88 VAL A C 1
ATOM 646 O O . VAL A 1 88 ? 0.338 2.602 -0.437 1.00 98.12 88 VAL A O 1
ATOM 649 N N . ALA A 1 89 ? -1.019 2.913 -2.205 1.00 96.81 89 ALA A N 1
ATOM 650 C CA . ALA A 1 89 ? -0.033 3.491 -3.102 1.00 96.81 89 ALA A CA 1
ATOM 651 C C . ALA A 1 89 ? -0.338 4.975 -3.339 1.00 96.81 89 ALA A C 1
ATOM 653 O O . ALA A 1 89 ? -1.436 5.315 -3.783 1.00 96.81 89 ALA A O 1
ATOM 654 N N . SER A 1 90 ? 0.634 5.845 -3.075 1.00 94.31 90 SER A N 1
ATOM 655 C CA . SER A 1 90 ? 0.548 7.290 -3.309 1.00 94.31 90 SER A CA 1
ATOM 656 C C . SER A 1 90 ? 1.217 7.671 -4.628 1.00 94.31 90 SER A C 1
ATOM 658 O O . SER A 1 90 ? 2.339 7.245 -4.921 1.00 94.31 90 SER A O 1
ATOM 660 N N . ALA A 1 91 ? 0.538 8.492 -5.430 1.00 82.12 91 ALA A N 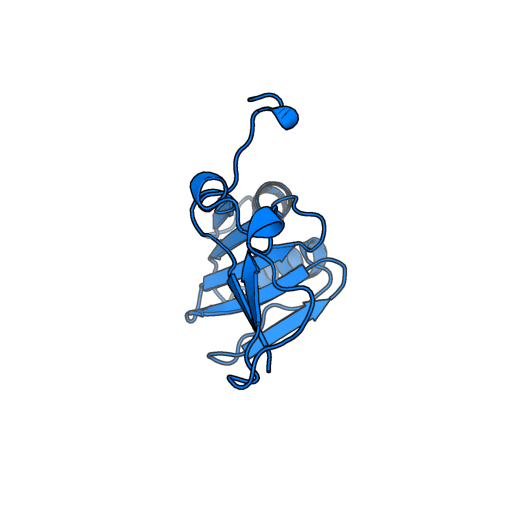1
ATOM 661 C CA . ALA A 1 91 ? 1.025 8.904 -6.746 1.00 82.12 91 ALA A CA 1
ATOM 662 C C . ALA A 1 91 ? 2.220 9.876 -6.698 1.00 82.12 91 ALA A C 1
ATOM 664 O O . ALA A 1 91 ? 3.010 9.895 -7.639 1.00 82.12 91 ALA A O 1
ATOM 665 N N . ASP A 1 92 ? 2.352 10.650 -5.620 1.00 84.50 92 ASP A N 1
ATOM 666 C CA . ASP A 1 92 ? 3.404 11.656 -5.395 1.00 84.50 92 ASP A CA 1
ATOM 667 C C . ASP A 1 92 ? 4.732 11.068 -4.883 1.00 84.50 92 ASP A C 1
ATOM 669 O O . ASP A 1 92 ? 5.730 11.778 -4.744 1.00 84.50 92 ASP A O 1
ATOM 673 N N . GLY A 1 93 ? 4.752 9.763 -4.609 1.00 86.00 93 GLY A N 1
ATOM 674 C CA . GLY A 1 93 ? 5.916 9.056 -4.092 1.00 86.00 93 GLY A CA 1
ATOM 675 C C . GLY A 1 93 ? 6.162 9.207 -2.597 1.00 86.00 93 GLY A C 1
ATOM 676 O O . GLY A 1 93 ? 7.184 8.729 -2.102 1.00 86.00 93 GLY A O 1
ATOM 677 N N . VAL A 1 94 ? 5.237 9.832 -1.867 1.00 91.44 94 VAL A N 1
ATOM 678 C CA . VAL A 1 94 ? 5.311 9.992 -0.416 1.00 91.44 94 VAL A CA 1
ATOM 679 C C . VAL A 1 94 ? 4.378 8.981 0.242 1.00 91.44 94 VAL A C 1
ATOM 681 O O . VAL A 1 94 ? 3.181 8.922 -0.039 1.00 91.44 94 VAL A O 1
ATOM 684 N N . SER A 1 95 ? 4.924 8.138 1.118 1.00 95.25 95 SER A N 1
ATOM 685 C CA . SER A 1 95 ? 4.116 7.148 1.830 1.00 95.25 95 SER A CA 1
ATOM 686 C C . SER A 1 95 ? 3.037 7.825 2.673 1.00 95.25 95 SER A C 1
ATOM 688 O O . SER A 1 95 ? 3.320 8.734 3.451 1.00 95.25 95 SER A O 1
ATOM 690 N N . ALA A 1 96 ? 1.802 7.330 2.575 1.00 96.88 96 ALA A N 1
ATOM 691 C CA . ALA A 1 96 ? 0.704 7.764 3.435 1.00 96.88 96 ALA A CA 1
ATOM 692 C C . ALA A 1 96 ? 0.819 7.219 4.875 1.00 96.88 96 ALA A C 1
ATOM 694 O O . ALA A 1 96 ? -0.009 7.553 5.721 1.00 96.88 96 ALA A O 1
ATOM 695 N N . ALA A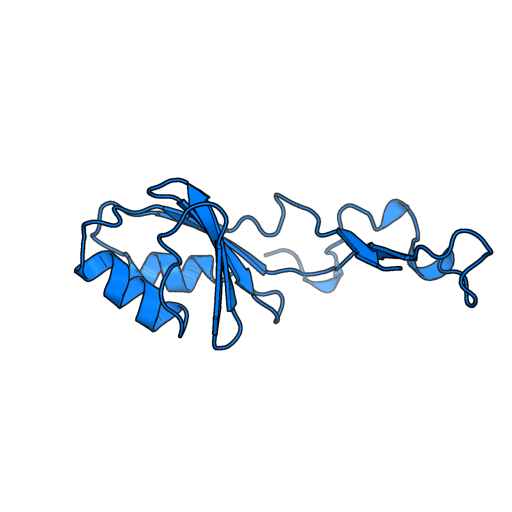 1 97 ? 1.820 6.378 5.175 1.00 98.06 97 ALA A N 1
ATOM 696 C CA . ALA A 1 97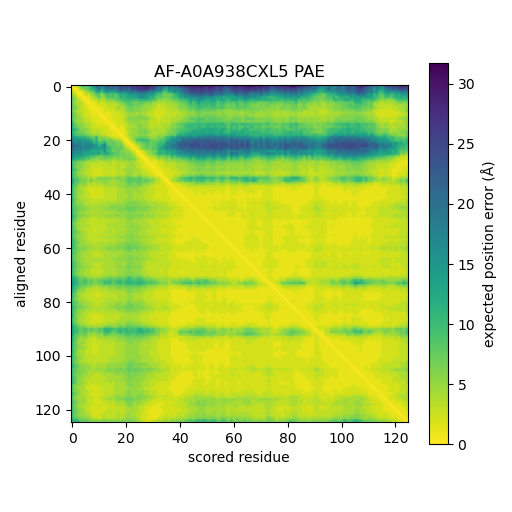 ? 1.941 5.692 6.460 1.00 98.06 97 ALA A CA 1
ATOM 697 C C . ALA A 1 97 ? 1.937 6.634 7.680 1.00 98.06 97 ALA A C 1
ATOM 699 O O . ALA A 1 97 ? 1.210 6.322 8.621 1.00 98.06 97 ALA A O 1
ATOM 700 N N . PRO A 1 98 ? 2.641 7.788 7.700 1.00 97.94 98 PRO A N 1
ATOM 701 C CA . PRO A 1 98 ? 2.591 8.699 8.847 1.00 97.94 98 PRO A CA 1
ATOM 702 C C . PRO A 1 98 ? 1.193 9.286 9.086 1.00 97.94 98 PRO A C 1
ATOM 704 O O . PRO A 1 98 ? 0.715 9.300 10.219 1.00 97.94 98 PRO A O 1
ATOM 707 N N . ALA A 1 99 ? 0.514 9.720 8.018 1.00 97.38 99 ALA A N 1
ATOM 708 C CA . ALA A 1 99 ? -0.839 10.272 8.101 1.00 97.38 99 ALA A CA 1
ATOM 709 C C . ALA A 1 99 ? -1.853 9.205 8.541 1.00 97.38 99 ALA A C 1
ATOM 711 O O . ALA A 1 99 ? -2.696 9.457 9.400 1.00 97.38 99 ALA A O 1
ATOM 712 N N . LEU A 1 100 ? -1.731 7.987 8.011 1.00 98.38 100 LEU A N 1
ATOM 713 C CA . LEU A 1 100 ? -2.556 6.849 8.408 1.00 98.38 100 LEU A CA 1
ATOM 714 C C . LEU A 1 100 ? -2.311 6.438 9.859 1.00 98.38 100 LEU A C 1
ATOM 716 O O . LEU A 1 100 ? -3.274 6.217 10.584 1.00 98.38 100 LEU A O 1
ATOM 720 N N . ALA A 1 101 ? -1.051 6.374 10.300 1.00 98.56 101 ALA A N 1
ATOM 721 C CA . ALA A 1 101 ? -0.696 6.054 11.680 1.00 98.56 101 ALA A CA 1
ATOM 722 C C . ALA A 1 101 ? -1.309 7.065 12.657 1.00 98.56 101 ALA A C 1
ATOM 724 O O . ALA A 1 101 ? -1.841 6.677 13.695 1.00 98.56 101 ALA A O 1
ATOM 725 N N . GLN A 1 102 ? -1.292 8.353 12.298 1.00 98.50 102 GLN A N 1
ATOM 726 C CA . GLN A 1 102 ? -1.965 9.394 13.069 1.00 98.50 102 GLN A CA 1
ATOM 727 C C . GLN A 1 102 ? -3.490 9.220 13.055 1.00 98.50 102 GLN A C 1
ATOM 729 O O . GLN A 1 102 ? -4.123 9.318 14.105 1.00 98.50 102 GLN A O 1
ATOM 734 N N . ALA A 1 103 ? -4.083 8.934 11.894 1.00 98.19 103 ALA A N 1
ATOM 735 C CA . ALA A 1 103 ? -5.525 8.756 11.760 1.00 98.19 103 ALA A CA 1
ATOM 736 C C . ALA A 1 103 ? -6.039 7.581 12.607 1.00 98.19 103 ALA A C 1
ATOM 738 O O . ALA A 1 103 ? -7.046 7.700 13.302 1.00 98.19 103 ALA A O 1
ATOM 739 N N . VAL A 1 104 ? -5.332 6.452 12.617 1.00 97.94 104 VAL A N 1
ATOM 740 C CA . VAL A 1 104 ? -5.769 5.243 13.334 1.00 97.94 104 VAL A CA 1
ATOM 741 C C . VAL A 1 104 ? -5.226 5.145 14.763 1.00 97.94 104 VAL A C 1
ATOM 743 O O . VAL A 1 104 ? -5.406 4.123 15.424 1.00 97.94 104 VAL A O 1
ATOM 746 N N . ALA A 1 105 ? -4.594 6.205 15.272 1.00 98.00 105 ALA A N 1
ATOM 747 C CA . ALA A 1 105 ? -4.059 6.236 16.626 1.00 98.00 105 ALA A CA 1
ATOM 748 C C . ALA A 1 105 ? -5.143 5.926 17.677 1.00 98.00 105 ALA A C 1
ATOM 750 O O . ALA A 1 105 ? -6.251 6.477 17.653 1.00 98.00 105 ALA A O 1
ATOM 751 N N . GLY A 1 106 ? -4.797 5.034 18.611 1.00 97.69 106 GLY A N 1
ATOM 752 C CA . GLY A 1 106 ? -5.691 4.556 19.669 1.00 97.69 106 GLY A CA 1
ATOM 753 C C . GLY A 1 106 ? -6.642 3.426 19.258 1.00 97.69 106 GLY A C 1
ATOM 754 O O . GLY A 1 106 ? -7.385 2.948 20.110 1.00 97.69 106 GLY A O 1
ATOM 755 N N . LEU A 1 107 ? -6.621 2.983 17.996 1.00 98.25 107 LEU A N 1
ATOM 756 C CA . LEU A 1 107 ? -7.377 1.820 17.519 1.00 98.25 107 LEU A CA 1
ATOM 757 C C . LEU A 1 107 ? -6.486 0.572 17.457 1.00 98.25 107 LEU A C 1
ATOM 759 O O . LEU A 1 107 ? -5.257 0.670 17.448 1.00 98.25 107 LEU A O 1
ATOM 763 N N . HIS A 1 108 ? -7.097 -0.611 17.358 1.00 98.00 108 HIS A N 1
ATOM 764 C CA . HIS A 1 108 ? -6.381 -1.850 17.041 1.00 98.00 108 HIS A CA 1
ATOM 765 C C . HIS A 1 108 ? -6.057 -1.913 15.537 1.00 98.00 108 HIS A C 1
ATOM 767 O O . HIS A 1 108 ? -6.636 -2.686 14.776 1.00 98.00 108 HIS A O 1
ATOM 773 N N . ALA A 1 109 ? -5.160 -1.031 15.103 1.00 98.56 109 ALA A N 1
ATOM 774 C CA . ALA A 1 109 ? -4.788 -0.839 13.710 1.00 98.56 109 ALA A CA 1
ATOM 775 C C . ALA A 1 109 ? -3.312 -0.440 13.592 1.00 98.56 109 ALA A C 1
ATOM 777 O O . ALA A 1 109 ? -2.712 0.083 14.532 1.00 98.56 109 ALA A O 1
ATOM 778 N N . THR A 1 110 ? -2.720 -0.671 12.424 1.00 98.56 110 THR A N 1
ATOM 779 C CA . THR A 1 110 ? -1.320 -0.330 12.147 1.00 98.56 110 THR A CA 1
ATOM 780 C C . THR A 1 110 ? -1.171 0.255 10.756 1.00 98.56 110 THR A C 1
ATOM 782 O O . THR A 1 110 ? -1.775 -0.251 9.812 1.00 98.56 110 THR A O 1
ATOM 785 N N . ALA A 1 111 ? -0.305 1.257 10.618 1.00 98.56 111 ALA A N 1
ATOM 786 C CA . ALA A 1 111 ? 0.164 1.743 9.328 1.00 98.56 111 ALA A CA 1
ATOM 787 C C . ALA A 1 111 ? 1.694 1.658 9.274 1.00 98.56 111 ALA A C 1
ATOM 789 O O . ALA A 1 111 ? 2.375 2.102 10.198 1.00 98.56 111 ALA A O 1
ATOM 790 N N . THR A 1 112 ? 2.245 1.072 8.214 1.00 98.25 112 THR A N 1
ATOM 791 C CA . THR A 1 112 ? 3.693 0.859 8.066 1.00 98.25 112 THR A CA 1
ATOM 792 C C . THR A 1 112 ? 4.152 1.302 6.689 1.00 98.25 112 THR A C 1
ATOM 794 O O . THR A 1 112 ? 3.554 0.910 5.688 1.00 98.25 112 THR A O 1
ATOM 797 N N . ASP A 1 113 ? 5.212 2.109 6.632 1.00 97.38 113 ASP A N 1
ATOM 798 C CA . ASP A 1 113 ? 5.832 2.502 5.367 1.00 97.38 113 ASP A CA 1
ATOM 799 C C . ASP A 1 113 ? 6.560 1.302 4.755 1.00 97.38 113 ASP A C 1
ATOM 801 O O . ASP A 1 113 ? 7.413 0.690 5.395 1.00 97.38 113 ASP A O 1
ATOM 805 N N . LEU A 1 114 ? 6.200 0.965 3.519 1.00 96.00 114 LEU A N 1
ATOM 806 C CA . LEU A 1 114 ? 6.769 -0.133 2.744 1.00 96.00 114 LEU A CA 1
ATOM 807 C C . LEU A 1 114 ? 7.377 0.346 1.419 1.00 96.00 114 LEU A C 1
ATOM 809 O O . LEU A 1 114 ? 7.579 -0.468 0.517 1.00 96.00 114 LEU A O 1
ATOM 813 N N . SER A 1 115 ? 7.668 1.643 1.286 1.00 92.88 115 SER A N 1
ATOM 814 C CA . SER A 1 115 ? 8.184 2.240 0.044 1.00 92.88 115 SER A CA 1
ATOM 815 C C . SER A 1 115 ? 9.534 1.654 -0.389 1.00 92.88 115 SER A C 1
ATOM 817 O O . SER A 1 115 ? 9.804 1.588 -1.581 1.00 92.88 115 SER A O 1
ATOM 819 N N . ASP A 1 116 ? 10.349 1.172 0.556 1.00 90.81 116 ASP A N 1
ATOM 820 C CA . ASP A 1 116 ? 11.628 0.494 0.276 1.00 90.81 116 ASP A CA 1
ATOM 821 C C . ASP A 1 116 ? 11.524 -1.046 0.300 1.00 90.81 116 ASP A C 1
ATOM 823 O O . ASP A 1 116 ? 12.500 -1.745 0.040 1.00 90.81 116 ASP A O 1
ATOM 827 N N . ALA A 1 117 ? 10.351 -1.605 0.619 1.00 92.31 117 ALA A N 1
ATOM 828 C CA . ALA A 1 117 ? 10.155 -3.053 0.736 1.00 92.31 117 ALA A CA 1
ATOM 829 C C . ALA A 1 117 ? 9.731 -3.717 -0.585 1.00 92.31 117 ALA A C 1
ATOM 831 O O . ALA A 1 117 ? 9.695 -4.945 -0.678 1.00 92.31 117 ALA A O 1
ATOM 832 N N . ARG A 1 118 ? 9.343 -2.925 -1.592 1.00 91.38 118 ARG A N 1
ATOM 833 C CA . ARG A 1 118 ? 8.841 -3.408 -2.884 1.00 91.38 118 ARG A CA 1
ATOM 834 C C . ARG A 1 118 ? 9.318 -2.518 -4.023 1.00 91.38 118 ARG A C 1
ATOM 836 O O . ARG A 1 118 ? 9.478 -1.318 -3.853 1.00 91.38 118 ARG A O 1
ATOM 843 N N . VAL A 1 119 ? 9.451 -3.118 -5.204 1.00 90.06 119 VAL A N 1
ATOM 844 C CA . VAL A 1 119 ? 9.631 -2.405 -6.472 1.00 90.06 119 VAL A CA 1
ATOM 845 C C . VAL A 1 119 ? 8.344 -2.471 -7.288 1.00 90.06 119 VAL A C 1
ATOM 847 O O . VAL A 1 119 ? 7.672 -3.503 -7.314 1.00 90.06 119 VAL A O 1
ATOM 850 N N . ALA A 1 120 ? 7.997 -1.375 -7.960 1.00 91.62 120 ALA A N 1
ATOM 851 C CA . ALA A 1 120 ? 6.884 -1.342 -8.896 1.00 91.62 120 ALA A CA 1
ATOM 852 C C . ALA A 1 120 ? 7.407 -1.505 -10.325 1.00 91.62 120 ALA A C 1
ATOM 854 O O . ALA A 1 120 ? 8.162 -0.678 -10.834 1.00 91.62 120 ALA A O 1
ATOM 855 N N . VAL A 1 121 ? 6.969 -2.572 -10.984 1.00 92.25 121 VAL A N 1
ATOM 856 C CA . VAL A 1 121 ? 7.260 -2.840 -12.391 1.00 92.25 121 VAL A CA 1
ATOM 857 C C . VAL A 1 121 ? 5.978 -2.662 -13.190 1.00 92.25 121 VAL A C 1
ATOM 859 O O . VAL A 1 121 ? 4.914 -3.144 -12.807 1.00 92.25 121 VAL A O 1
ATOM 862 N N . THR A 1 122 ? 6.087 -1.961 -14.308 1.00 91.81 122 THR A N 1
ATOM 863 C CA . THR A 1 122 ? 5.021 -1.771 -15.288 1.00 91.81 122 THR A CA 1
ATOM 864 C C . THR A 1 122 ? 5.236 -2.709 -16.465 1.00 91.81 122 THR A C 1
ATOM 866 O O . THR A 1 122 ? 6.370 -2.919 -16.896 1.00 91.81 122 THR A O 1
ATOM 869 N N . LEU A 1 123 ? 4.141 -3.263 -16.976 1.00 91.31 123 LEU A N 1
ATOM 870 C CA . LEU A 1 123 ? 4.097 -4.092 -18.173 1.00 91.31 123 LEU A CA 1
ATOM 871 C C . LEU A 1 123 ? 2.898 -3.633 -19.008 1.00 91.31 123 LEU A C 1
ATOM 873 O O . LEU A 1 123 ? 1.801 -3.500 -18.467 1.00 91.31 123 LEU A O 1
ATOM 877 N N . ALA A 1 124 ? 3.105 -3.343 -20.290 1.00 89.00 124 ALA A N 1
ATOM 878 C CA . ALA A 1 124 ? 2.067 -2.841 -21.191 1.00 89.00 124 ALA A CA 1
ATOM 879 C C . ALA A 1 124 ? 2.336 -3.278 -22.634 1.00 89.00 124 ALA A C 1
ATOM 881 O O . ALA A 1 124 ? 3.489 -3.307 -23.050 1.00 89.00 124 ALA A O 1
ATOM 882 N N . GLY A 1 125 ? 1.297 -3.552 -23.412 1.00 87.75 125 GLY A N 1
ATOM 883 C CA . GLY A 1 125 ? 1.383 -4.041 -24.789 1.00 87.75 125 GLY A CA 1
ATOM 884 C C . GLY A 1 125 ? 0.011 -4.431 -25.297 1.00 87.75 125 GLY A C 1
ATOM 885 O O . GLY A 1 125 ? -0.808 -4.818 -24.433 1.00 87.75 125 GLY A O 1
#

Sequence (125 aa):
MAEGYLRQSPLASLGLAARAAAEVGSAGVRMGERDRVGLANLRGDPADTLFLERARQALGTALPLAPNTVAEGGAHRVLWLGPNEWLVASADGVSAAPALAQAVAGLHATATDLSDARVAVTLAG

Foldseek 3Di:
DPDPVPDDAPCNVVVVVVVDDPDDPPVQKDKDWDPQKWKKKKFAAPVPPLLQVLQCVLQVWGADQDAQDWIDGDQWIWGDDDNGMIMIIGNVSHHSQVVSCVSQPPHPMHMDTCSVVDIDMDMDD